Protein AF-A0A0F3N790-F1 (afdb_monomer_lite)

Structure (mmCIF, N/CA/C/O backbone):
data_AF-A0A0F3N790-F1
#
_entry.id   AF-A0A0F3N790-F1
#
loop_
_atom_site.group_PDB
_atom_site.id
_atom_site.type_symbol
_atom_site.label_atom_id
_atom_site.label_alt_id
_atom_site.label_comp_id
_atom_site.label_asym_id
_atom_site.label_entity_id
_atom_site.label_seq_id
_atom_site.pdbx_PDB_ins_code
_atom_site.Cartn_x
_atom_site.Cartn_y
_atom_site.Cartn_z
_atom_site.occupancy
_atom_site.B_iso_or_equiv
_atom_site.auth_seq_id
_atom_site.auth_comp_id
_atom_site.auth_asym_id
_atom_site.auth_atom_id
_atom_site.pdbx_PDB_model_num
ATOM 1 N N . MET A 1 1 ? -5.147 11.264 -16.509 1.00 46.94 1 MET A N 1
ATOM 2 C CA . MET A 1 1 ? -4.510 12.503 -16.015 1.00 46.94 1 MET A CA 1
ATOM 3 C C . MET A 1 1 ? -3.813 12.175 -14.694 1.00 46.94 1 MET A C 1
ATOM 5 O O . MET A 1 1 ? -4.462 12.124 -13.666 1.00 46.94 1 MET A O 1
ATOM 9 N N . MET A 1 2 ? -2.528 11.809 -14.754 1.00 49.22 2 MET A N 1
ATOM 10 C CA . MET A 1 2 ? -1.682 11.468 -13.588 1.00 49.22 2 MET A CA 1
ATOM 11 C C . MET A 1 2 ? -0.226 11.944 -13.797 1.00 49.22 2 MET A C 1
ATOM 13 O O . MET A 1 2 ? 0.682 11.533 -13.086 1.00 49.22 2 MET A O 1
ATOM 17 N N . GLN A 1 3 ? 0.014 12.791 -14.807 1.00 52.91 3 GLN A N 1
ATOM 18 C CA . GLN A 1 3 ? 1.363 13.177 -15.245 1.00 52.91 3 GLN A CA 1
ATOM 19 C C . GLN A 1 3 ? 1.985 14.309 -14.404 1.00 52.91 3 GLN A C 1
ATOM 21 O O . GLN A 1 3 ? 3.165 14.601 -14.577 1.00 52.91 3 GLN A O 1
ATOM 26 N N . HIS A 1 4 ? 1.227 14.926 -13.487 1.00 53.12 4 HIS A N 1
ATOM 27 C CA . HIS A 1 4 ? 1.646 16.132 -12.750 1.00 53.12 4 HIS A CA 1
ATOM 28 C C . HIS A 1 4 ? 1.433 16.058 -11.233 1.00 53.12 4 HIS A C 1
ATOM 30 O O . HIS A 1 4 ? 1.343 17.089 -10.578 1.00 53.12 4 HIS A O 1
ATOM 36 N N . ILE A 1 5 ? 1.336 14.860 -10.654 1.00 56.69 5 ILE A N 1
ATOM 37 C CA . ILE A 1 5 ? 1.371 14.744 -9.193 1.00 56.69 5 ILE A CA 1
ATOM 38 C C . ILE A 1 5 ? 2.841 14.882 -8.783 1.00 56.69 5 ILE A C 1
ATOM 40 O O . ILE A 1 5 ? 3.652 14.003 -9.091 1.00 56.69 5 ILE A O 1
ATOM 44 N N . HIS A 1 6 ? 3.206 15.999 -8.148 1.00 62.81 6 HIS A N 1
ATOM 45 C CA . HIS A 1 6 ? 4.556 16.176 -7.621 1.00 62.81 6 HIS A CA 1
ATOM 46 C C . HIS A 1 6 ? 4.800 15.143 -6.509 1.00 62.81 6 HIS A C 1
ATOM 48 O O . HIS A 1 6 ? 3.886 14.758 -5.791 1.00 62.81 6 HIS A O 1
ATOM 54 N N . MET A 1 7 ? 6.038 14.679 -6.319 1.00 59.72 7 MET A N 1
ATOM 55 C CA . MET A 1 7 ? 6.345 13.663 -5.293 1.00 59.72 7 MET A CA 1
ATOM 56 C C . MET A 1 7 ? 5.893 14.050 -3.872 1.00 59.72 7 MET A C 1
ATOM 58 O O . MET A 1 7 ? 5.563 13.170 -3.082 1.00 59.72 7 MET A O 1
ATOM 62 N N . GLN A 1 8 ? 5.865 15.347 -3.538 1.00 59.06 8 GLN A N 1
ATOM 63 C CA . GLN A 1 8 ? 5.324 15.843 -2.262 1.00 59.06 8 GLN A CA 1
ATOM 64 C C . GLN A 1 8 ? 3.808 15.639 -2.129 1.00 59.06 8 GLN A C 1
ATOM 66 O O . GLN A 1 8 ? 3.308 15.512 -1.013 1.00 59.06 8 GLN A O 1
ATOM 71 N N . ASP A 1 9 ? 3.090 15.559 -3.243 1.00 76.44 9 ASP A N 1
ATOM 72 C CA . ASP A 1 9 ? 1.656 15.300 -3.259 1.00 76.44 9 ASP A CA 1
ATOM 73 C C . ASP A 1 9 ? 1.351 13.814 -3.071 1.00 76.44 9 ASP A C 1
ATOM 75 O O . ASP A 1 9 ? 0.273 13.489 -2.595 1.00 76.44 9 ASP A O 1
ATOM 79 N N . MET A 1 10 ? 2.285 12.902 -3.377 1.00 85.81 10 MET A N 1
ATOM 80 C CA . MET A 1 10 ? 2.037 11.458 -3.252 1.00 85.81 10 MET A CA 1
ATOM 81 C C . MET A 1 10 ? 1.829 11.023 -1.803 1.00 85.81 10 MET A C 1
ATOM 83 O O . MET A 1 10 ? 0.881 10.301 -1.517 1.00 85.81 10 MET A O 1
ATOM 87 N N . ILE A 1 11 ? 2.672 11.481 -0.876 1.00 89.19 11 ILE A N 1
ATOM 88 C CA . ILE A 1 11 ? 2.527 11.135 0.548 1.00 89.19 11 ILE A CA 1
ATOM 89 C C . ILE A 1 11 ? 1.265 11.779 1.127 1.00 89.19 11 ILE A C 1
ATOM 91 O O . ILE A 1 11 ? 0.490 11.118 1.809 1.00 89.19 11 ILE A O 1
ATOM 95 N N . LYS A 1 12 ? 0.988 13.040 0.774 1.00 90.00 12 LYS A N 1
ATOM 96 C CA . LYS A 1 12 ? -0.269 13.705 1.149 1.00 90.00 12 LYS A CA 1
ATOM 97 C C . LYS A 1 12 ? -1.494 12.995 0.575 1.00 90.00 12 LYS A C 1
ATOM 99 O O . LYS A 1 12 ? -2.536 12.951 1.220 1.00 90.00 12 LYS A O 1
ATOM 104 N N . LEU A 1 13 ? -1.382 12.441 -0.630 1.00 90.12 13 LEU A N 1
ATOM 105 C CA . LEU A 1 13 ? -2.440 11.663 -1.260 1.00 90.12 13 LEU A CA 1
ATOM 106 C C . LEU A 1 13 ? -2.674 10.351 -0.512 1.00 90.12 13 LEU A C 1
ATOM 108 O O . LEU A 1 13 ? -3.830 9.998 -0.314 1.00 90.12 13 LEU A O 1
ATOM 112 N N . TRP A 1 14 ? -1.618 9.674 -0.051 1.00 92.19 14 TRP A N 1
ATOM 113 C CA . TRP A 1 14 ? -1.743 8.527 0.851 1.00 92.19 14 TRP A CA 1
ATOM 114 C 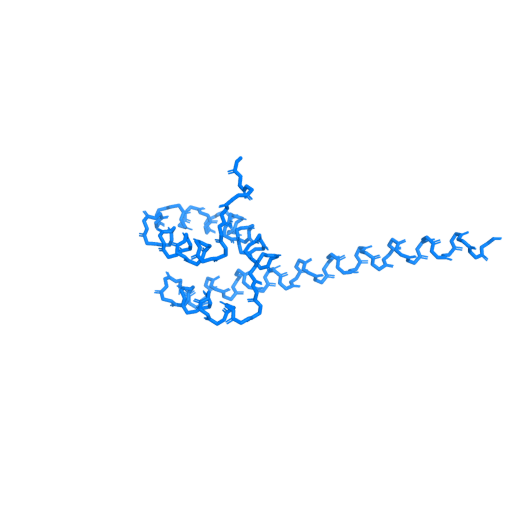C . TRP A 1 14 ? -2.446 8.900 2.148 1.00 92.19 14 TRP A C 1
ATOM 116 O O . TRP A 1 14 ? -3.442 8.272 2.487 1.00 92.19 14 TRP A O 1
ATOM 126 N N . GLU A 1 15 ? -1.988 9.953 2.820 1.00 91.88 15 GLU A N 1
ATOM 127 C CA . GLU A 1 15 ? -2.573 10.427 4.077 1.00 91.88 15 GLU A CA 1
ATOM 128 C C . GLU A 1 15 ? -4.072 10.718 3.920 1.00 91.88 15 GLU A C 1
ATOM 130 O O . GLU A 1 15 ? -4.914 10.220 4.671 1.00 91.88 15 GLU A O 1
ATOM 135 N N . LYS A 1 16 ? -4.427 11.465 2.868 1.00 91.94 16 LYS A N 1
ATOM 136 C CA . LYS A 1 16 ? -5.815 11.790 2.542 1.00 91.94 16 LYS A CA 1
ATOM 137 C C . LYS A 1 16 ? -6.622 10.543 2.190 1.00 91.94 16 LYS A C 1
ATOM 139 O O . LYS A 1 16 ? -7.742 10.385 2.669 1.00 91.94 16 LYS A O 1
ATOM 144 N N . PHE A 1 17 ? -6.062 9.652 1.373 1.00 91.38 17 PHE A N 1
ATOM 145 C CA . PHE A 1 17 ? -6.728 8.424 0.951 1.00 91.38 17 PHE A CA 1
ATOM 146 C C . PHE A 1 17 ? -7.054 7.528 2.149 1.00 91.38 17 PHE A C 1
ATOM 148 O O . PHE A 1 17 ? -8.197 7.106 2.319 1.00 91.38 17 PHE A O 1
ATOM 155 N N . LEU A 1 18 ? -6.065 7.294 3.012 1.00 92.12 18 LEU A N 1
ATOM 156 C CA . LEU A 1 18 ? -6.201 6.434 4.182 1.00 92.12 18 LEU A CA 1
ATOM 157 C C . LEU A 1 18 ? -7.156 7.020 5.233 1.00 92.12 18 LEU A C 1
ATOM 159 O O . LEU A 1 18 ? -7.898 6.283 5.887 1.00 92.12 18 LEU A O 1
ATOM 163 N N . THR A 1 19 ? -7.206 8.349 5.330 1.00 92.62 19 THR A N 1
ATOM 164 C CA . THR A 1 19 ? -8.093 9.057 6.257 1.00 92.62 19 THR A CA 1
ATOM 165 C C . THR A 1 19 ? -9.541 9.107 5.766 1.00 92.62 19 THR A C 1
ATOM 167 O O . THR A 1 19 ? -10.460 8.778 6.520 1.00 92.62 19 THR A O 1
ATOM 170 N N . GLU A 1 20 ? -9.766 9.524 4.518 1.00 92.94 20 GLU A N 1
ATOM 171 C CA . GLU A 1 20 ? -11.103 9.847 3.999 1.00 92.94 20 GLU A CA 1
ATOM 172 C C . GLU A 1 20 ? -11.824 8.627 3.401 1.00 92.94 20 GLU A C 1
ATOM 174 O O . GLU A 1 20 ? -13.053 8.551 3.432 1.00 92.94 20 GLU A O 1
ATOM 179 N N . PHE A 1 21 ? -11.087 7.629 2.901 1.00 90.69 21 PHE A N 1
ATOM 180 C CA . PHE A 1 21 ? -11.655 6.513 2.134 1.00 90.69 21 PHE A CA 1
ATOM 181 C C . PHE A 1 21 ? -11.619 5.178 2.888 1.00 90.69 21 PHE A C 1
ATOM 183 O O . PHE A 1 21 ? -11.497 4.115 2.283 1.00 90.69 21 PHE A O 1
ATOM 190 N N . LYS A 1 22 ? -11.803 5.198 4.215 1.00 87.81 22 LYS A N 1
ATOM 191 C CA . LYS A 1 22 ? -11.771 3.990 5.070 1.00 87.81 22 LYS A CA 1
ATOM 192 C C . LYS A 1 22 ? -12.680 2.854 4.585 1.00 87.81 22 LYS A C 1
ATOM 194 O O . LYS A 1 22 ? -12.295 1.691 4.627 1.00 87.81 22 LYS A O 1
ATOM 199 N N . HIS A 1 23 ? -13.866 3.186 4.077 1.00 88.88 23 HIS A N 1
ATOM 200 C CA . HIS A 1 23 ? -14.807 2.207 3.525 1.00 88.88 23 HIS A CA 1
ATOM 201 C C . HIS A 1 23 ? -14.265 1.503 2.268 1.00 88.88 23 HIS A C 1
ATOM 203 O O . HIS A 1 23 ? -14.476 0.305 2.092 1.00 88.88 23 HIS A O 1
ATOM 209 N N . ILE A 1 24 ? -13.514 2.220 1.427 1.00 88.94 24 ILE A N 1
ATOM 210 C CA . ILE A 1 24 ? -12.853 1.649 0.248 1.00 88.94 24 ILE A CA 1
ATOM 211 C C . ILE A 1 24 ? -11.726 0.707 0.667 1.00 88.94 24 ILE A C 1
ATOM 213 O O . ILE A 1 24 ? -11.552 -0.331 0.043 1.00 88.94 24 ILE A O 1
ATOM 217 N N . ILE A 1 25 ? -10.996 1.021 1.741 1.00 89.19 25 ILE A N 1
ATOM 218 C CA . ILE A 1 25 ? -9.913 0.167 2.257 1.00 89.19 25 ILE A CA 1
AT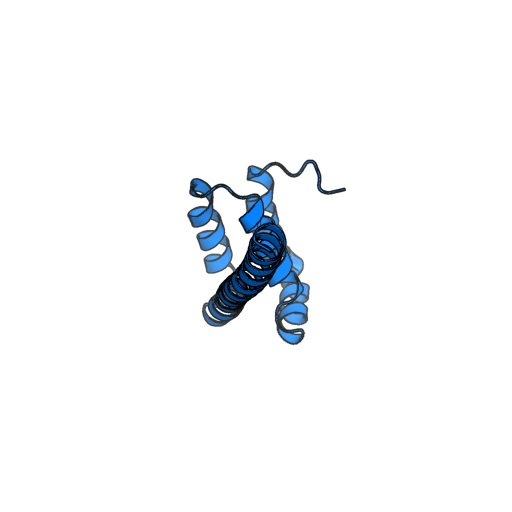OM 219 C C . ILE A 1 25 ? -10.465 -1.171 2.753 1.00 89.19 25 ILE A C 1
ATOM 221 O O . ILE A 1 25 ? -9.883 -2.217 2.473 1.00 89.19 25 ILE A O 1
ATOM 225 N N . ILE A 1 26 ? -11.605 -1.153 3.450 1.00 90.62 26 ILE A N 1
ATOM 226 C CA . ILE A 1 26 ? -12.286 -2.376 3.902 1.00 90.62 26 ILE A CA 1
ATOM 227 C C . ILE A 1 26 ? -12.698 -3.227 2.696 1.00 90.62 26 ILE A C 1
ATOM 229 O O . ILE A 1 26 ? -12.405 -4.420 2.654 1.00 90.62 26 ILE A O 1
ATOM 233 N N . LEU A 1 27 ? -13.311 -2.607 1.685 1.00 92.88 27 LEU A N 1
ATOM 234 C CA . LEU A 1 27 ? -13.712 -3.308 0.467 1.00 92.88 27 LEU A CA 1
ATOM 235 C C . LEU A 1 27 ? -12.505 -3.857 -0.305 1.00 92.88 27 LEU A C 1
ATOM 237 O O . LEU A 1 27 ? -12.536 -4.985 -0.789 1.00 92.88 27 LEU A O 1
ATOM 241 N N . ASP A 1 28 ? -11.419 -3.092 -0.408 1.00 90.75 28 ASP A N 1
ATOM 242 C CA . ASP A 1 28 ? -10.199 -3.550 -1.069 1.00 90.75 28 ASP A CA 1
ATOM 243 C C . ASP A 1 28 ? -9.567 -4.725 -0.314 1.00 90.75 28 ASP A C 1
ATOM 245 O O . ASP A 1 28 ? -9.142 -5.697 -0.933 1.00 90.75 28 ASP A O 1
ATOM 249 N N . LYS A 1 29 ? -9.589 -4.706 1.024 1.00 89.69 29 LYS A N 1
ATOM 250 C CA . LYS A 1 29 ? -9.155 -5.829 1.865 1.00 89.69 29 LYS A CA 1
ATOM 251 C C . LYS A 1 29 ? -9.931 -7.112 1.564 1.00 89.69 29 LYS A C 1
ATOM 253 O O . LYS A 1 29 ? -9.306 -8.155 1.380 1.00 89.69 29 LYS A O 1
ATOM 258 N N . GLU A 1 30 ? -11.255 -7.047 1.428 1.00 90.81 30 GLU A N 1
ATOM 259 C CA . GLU A 1 30 ? -12.078 -8.201 1.018 1.00 90.81 30 GLU A CA 1
ATOM 260 C C . GLU A 1 30 ? -11.715 -8.725 -0.380 1.00 90.81 30 GLU A C 1
ATOM 262 O O . GLU A 1 30 ? -11.890 -9.907 -0.678 1.00 90.81 30 GLU A O 1
ATOM 267 N N . LYS A 1 31 ? -11.178 -7.858 -1.243 1.00 88.56 31 LYS A N 1
ATOM 268 C CA . LYS A 1 31 ? -10.673 -8.207 -2.578 1.00 88.56 31 LYS A CA 1
ATOM 269 C C . LYS A 1 31 ? -9.189 -8.575 -2.591 1.00 88.56 31 LYS A C 1
ATOM 271 O O . LYS A 1 31 ? -8.638 -8.814 -3.662 1.00 88.56 31 LYS A O 1
ATOM 276 N N . GLY A 1 32 ? -8.541 -8.662 -1.430 1.00 87.12 32 GLY A N 1
ATOM 277 C CA . GLY A 1 32 ? -7.126 -9.002 -1.324 1.00 87.12 32 GLY A CA 1
ATOM 278 C C . GLY A 1 32 ? -6.187 -7.836 -1.636 1.00 87.12 32 GLY A C 1
ATOM 279 O O . GLY A 1 32 ? -5.105 -8.060 -2.166 1.00 87.12 32 GLY A O 1
ATOM 280 N N . TYR A 1 33 ? -6.566 -6.607 -1.291 1.00 89.38 33 TYR A N 1
ATOM 281 C CA . TYR A 1 33 ? -5.753 -5.386 -1.379 1.00 89.38 33 TYR A CA 1
ATOM 282 C C . TYR A 1 33 ? -5.265 -5.038 -2.795 1.00 89.38 33 TYR A C 1
ATOM 284 O O . TYR A 1 33 ? -4.140 -4.566 -2.972 1.00 89.38 33 TYR A O 1
ATOM 292 N N . ILE A 1 34 ? -6.061 -5.317 -3.828 1.00 86.94 34 ILE A N 1
ATOM 293 C CA . ILE A 1 34 ? -5.666 -5.110 -5.230 1.00 86.94 34 ILE A CA 1
ATOM 294 C C . ILE A 1 34 ? -5.318 -3.637 -5.483 1.00 86.94 34 ILE A C 1
ATOM 296 O O . ILE A 1 34 ? -4.295 -3.339 -6.113 1.00 86.94 34 ILE A O 1
ATOM 300 N N . TYR A 1 35 ? -6.133 -2.713 -4.974 1.00 87.56 35 TYR A N 1
ATOM 301 C CA . TYR A 1 35 ? -5.954 -1.285 -5.209 1.00 87.56 35 TYR A CA 1
ATOM 302 C C . TYR A 1 35 ? -4.826 -0.703 -4.359 1.00 87.56 35 TYR A C 1
ATOM 304 O O . TYR A 1 35 ? -3.961 -0.024 -4.913 1.00 87.56 35 TYR A O 1
ATOM 312 N N . LEU A 1 36 ? -4.759 -1.016 -3.059 1.00 89.75 36 LEU A N 1
ATOM 313 C CA . LEU A 1 36 ? -3.663 -0.574 -2.192 1.00 89.75 36 LEU A CA 1
ATOM 314 C C . LEU A 1 36 ? -2.307 -1.081 -2.692 1.00 89.75 36 LEU A C 1
ATOM 316 O O . LEU A 1 36 ? -1.352 -0.309 -2.738 1.00 89.75 36 LEU A O 1
ATOM 320 N N . ARG A 1 37 ? -2.212 -2.345 -3.131 1.00 87.94 37 ARG A N 1
ATOM 321 C CA . ARG A 1 37 ? -0.972 -2.888 -3.714 1.00 87.94 37 ARG A CA 1
ATOM 322 C C . ARG A 1 37 ? -0.581 -2.149 -4.988 1.00 87.94 37 ARG A C 1
ATOM 324 O O . ARG A 1 37 ? 0.584 -1.796 -5.152 1.00 87.94 37 ARG A O 1
ATOM 331 N N . SER A 1 38 ? -1.543 -1.892 -5.873 1.00 86.00 38 SER A N 1
ATOM 332 C CA . SER A 1 38 ? -1.295 -1.172 -7.128 1.00 86.00 38 SER A CA 1
ATOM 333 C C . SER A 1 38 ? -0.852 0.267 -6.876 1.00 86.00 38 SER A C 1
ATOM 335 O O . SER A 1 38 ? 0.087 0.749 -7.510 1.00 86.00 38 SER A O 1
ATOM 337 N N . PHE A 1 39 ? -1.489 0.942 -5.918 1.00 88.81 39 PHE A N 1
ATOM 338 C CA . PHE A 1 39 ? -1.144 2.308 -5.552 1.00 88.81 39 PHE A CA 1
ATOM 339 C C . PHE A 1 39 ? 0.230 2.378 -4.876 1.00 88.81 39 PHE A C 1
ATOM 341 O O . PHE A 1 39 ? 1.009 3.288 -5.164 1.00 88.81 39 PHE A O 1
ATOM 348 N N . LEU A 1 40 ? 0.579 1.387 -4.048 1.00 88.19 40 LEU A N 1
ATOM 349 C CA . LEU A 1 40 ? 1.887 1.315 -3.397 1.00 88.19 40 LEU A CA 1
ATOM 350 C C . LEU A 1 40 ? 2.994 1.007 -4.397 1.00 88.19 40 LEU A C 1
ATOM 352 O O . LEU A 1 40 ? 4.015 1.683 -4.381 1.00 88.19 40 LEU A O 1
ATOM 356 N N . TRP A 1 41 ? 2.764 0.083 -5.331 1.00 84.88 41 TRP A N 1
ATOM 357 C CA . TRP A 1 41 ? 3.691 -0.162 -6.433 1.00 84.88 41 TRP A CA 1
ATOM 358 C C . TRP A 1 41 ? 3.920 1.100 -7.271 1.00 84.88 41 TRP A C 1
ATOM 360 O O . TRP A 1 41 ? 5.060 1.476 -7.534 1.00 84.88 41 TRP A O 1
ATOM 370 N N . TYR A 1 42 ? 2.849 1.803 -7.648 1.00 85.00 42 TYR A N 1
ATOM 371 C CA . TYR A 1 42 ? 2.974 3.058 -8.387 1.00 85.00 42 TYR A CA 1
ATOM 372 C C . TYR A 1 42 ? 3.772 4.104 -7.598 1.00 85.00 42 TYR A C 1
ATOM 374 O O . TYR A 1 42 ? 4.679 4.733 -8.144 1.00 85.00 42 TYR A O 1
ATOM 382 N N . THR A 1 43 ? 3.480 4.244 -6.305 1.00 86.94 43 THR A N 1
ATOM 383 C CA . THR A 1 43 ? 4.184 5.173 -5.416 1.00 86.94 43 THR A CA 1
ATOM 384 C C . THR A 1 43 ? 5.665 4.825 -5.323 1.00 86.94 43 THR A C 1
ATOM 386 O O . THR A 1 43 ? 6.495 5.703 -5.522 1.00 86.94 43 THR A O 1
ATOM 389 N N . ASP A 1 44 ? 6.008 3.554 -5.126 1.00 81.94 44 ASP A N 1
ATOM 390 C CA . ASP A 1 44 ? 7.389 3.076 -5.021 1.00 81.94 44 ASP A CA 1
ATOM 391 C C . ASP A 1 44 ? 8.212 3.369 -6.290 1.00 81.94 44 ASP A C 1
ATOM 393 O O . ASP A 1 44 ? 9.359 3.798 -6.205 1.00 81.94 44 ASP A O 1
ATOM 397 N N . THR A 1 45 ? 7.605 3.264 -7.481 1.00 81.12 45 THR A N 1
ATOM 398 C CA . THR A 1 45 ? 8.288 3.615 -8.747 1.00 81.12 45 THR A CA 1
ATOM 399 C C . THR A 1 45 ? 8.555 5.114 -8.927 1.00 81.12 45 THR A C 1
ATOM 401 O O . THR A 1 45 ? 9.329 5.501 -9.806 1.00 81.12 45 THR A O 1
ATOM 404 N N . LYS A 1 46 ? 7.892 5.973 -8.147 1.00 82.69 46 LYS A N 1
ATOM 405 C CA . LYS A 1 46 ? 7.952 7.438 -8.275 1.00 82.69 46 LYS A CA 1
ATOM 406 C C . LYS A 1 46 ? 8.597 8.118 -7.073 1.00 82.69 46 LYS A C 1
ATOM 408 O O . LYS A 1 46 ? 9.091 9.235 -7.209 1.00 82.69 46 LYS A O 1
ATOM 413 N N . LEU A 1 47 ? 8.570 7.482 -5.909 1.00 83.94 47 LEU A N 1
ATOM 414 C CA . LEU A 1 47 ? 9.053 8.039 -4.660 1.00 83.94 47 LEU A CA 1
ATOM 415 C C . LEU A 1 47 ? 10.565 7.841 -4.541 1.00 83.94 47 LEU A C 1
ATOM 417 O O . LEU A 1 47 ? 11.110 6.764 -4.769 1.00 83.94 47 LEU A O 1
ATOM 421 N N . SER A 1 48 ? 11.269 8.898 -4.153 1.00 82.00 48 SER A N 1
ATOM 422 C CA . SER A 1 48 ? 12.695 8.822 -3.860 1.00 82.00 48 SER A CA 1
ATOM 423 C C . SER A 1 48 ? 12.955 7.997 -2.602 1.00 82.00 48 SER A C 1
ATOM 425 O O . SER A 1 48 ? 12.188 8.035 -1.641 1.00 82.00 48 SER A O 1
ATOM 427 N N . LYS A 1 49 ? 14.123 7.344 -2.543 1.00 80.44 49 LYS A N 1
ATOM 428 C CA . LYS A 1 49 ? 14.551 6.568 -1.366 1.00 80.44 49 LYS A CA 1
ATOM 429 C C . LYS A 1 49 ? 14.502 7.363 -0.055 1.00 80.44 49 LYS A C 1
ATOM 431 O O . LYS A 1 49 ? 14.163 6.801 0.976 1.00 80.44 49 LYS A O 1
ATOM 436 N N . HIS A 1 50 ? 14.797 8.665 -0.090 1.00 82.81 50 HIS A N 1
ATOM 437 C CA . HIS A 1 50 ? 14.785 9.519 1.104 1.00 82.81 50 HIS A CA 1
ATOM 438 C C . HIS A 1 50 ? 13.377 9.809 1.648 1.00 82.81 50 HIS A C 1
ATOM 440 O O . HIS A 1 50 ? 13.256 10.193 2.804 1.00 82.81 50 HIS A O 1
ATOM 446 N N . LYS A 1 51 ? 12.323 9.627 0.841 1.00 84.25 51 LYS A N 1
ATOM 447 C CA . LYS A 1 51 ? 10.924 9.797 1.262 1.00 84.25 51 LYS A CA 1
ATOM 448 C C . LYS A 1 51 ? 10.229 8.487 1.638 1.00 84.25 51 LYS A C 1
ATOM 450 O O . LYS A 1 51 ? 9.107 8.516 2.125 1.00 84.25 51 LYS A O 1
ATOM 455 N N . GLN A 1 52 ? 10.889 7.347 1.448 1.00 83.38 52 GLN A N 1
ATOM 456 C CA . GLN A 1 52 ? 10.351 6.042 1.839 1.00 83.38 52 GLN A CA 1
ATOM 457 C C . GLN A 1 52 ? 10.022 5.949 3.343 1.00 83.38 52 GLN A C 1
ATOM 459 O O . GLN A 1 52 ? 8.950 5.438 3.657 1.00 83.38 52 GLN A O 1
ATOM 464 N N . PRO A 1 53 ? 10.843 6.481 4.278 1.00 87.94 53 PRO A N 1
ATOM 465 C CA . PRO A 1 53 ? 10.488 6.465 5.700 1.00 87.94 53 PRO A CA 1
ATOM 466 C C . PRO A 1 53 ? 9.185 7.215 6.005 1.00 87.94 53 PRO A C 1
ATOM 468 O O . PRO A 1 53 ? 8.365 6.727 6.771 1.00 87.94 53 PRO A O 1
ATOM 471 N N . GLU A 1 54 ? 8.970 8.356 5.347 1.00 90.31 54 GLU A N 1
ATOM 472 C CA . GLU A 1 54 ? 7.773 9.194 5.508 1.00 90.31 54 GLU A CA 1
ATOM 473 C C . GLU A 1 54 ? 6.511 8.461 5.008 1.00 90.31 54 GLU A C 1
ATOM 475 O O . GLU A 1 54 ? 5.457 8.525 5.632 1.00 90.31 54 GLU A O 1
ATOM 480 N N . LEU A 1 55 ? 6.618 7.686 3.922 1.00 89.25 55 LEU A N 1
ATOM 481 C CA . LEU A 1 55 ? 5.520 6.827 3.466 1.00 89.25 55 LEU A CA 1
ATOM 482 C C . LEU A 1 55 ? 5.225 5.690 4.457 1.00 89.25 55 LEU A C 1
ATOM 484 O O . LEU A 1 55 ? 4.060 5.374 4.694 1.00 89.25 55 LEU A O 1
ATOM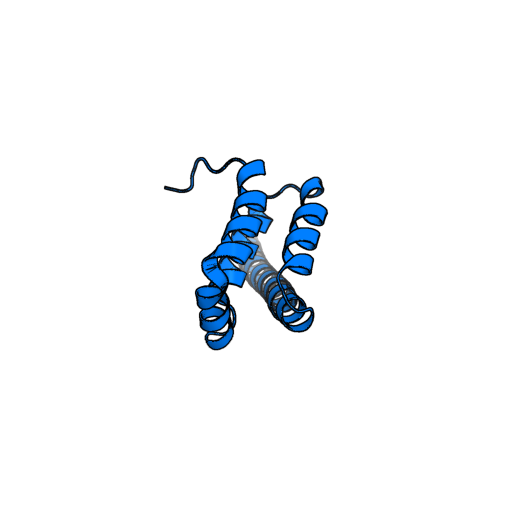 488 N N . VAL A 1 56 ? 6.260 5.064 5.025 1.00 88.44 56 VAL A N 1
ATOM 489 C CA . VAL A 1 56 ? 6.088 3.987 6.014 1.00 88.44 56 VAL A CA 1
ATOM 490 C C . VAL A 1 56 ? 5.377 4.506 7.262 1.00 88.44 56 VAL A C 1
ATOM 492 O O . VAL A 1 56 ? 4.462 3.842 7.735 1.00 88.44 56 VAL A O 1
ATOM 495 N N . GLU A 1 57 ? 5.726 5.700 7.738 1.00 90.88 57 GLU A N 1
ATOM 496 C CA . GLU A 1 57 ? 5.074 6.341 8.886 1.00 90.88 57 GLU A CA 1
ATOM 497 C C . GLU A 1 57 ? 3.575 6.586 8.644 1.00 90.88 57 GLU A C 1
ATOM 499 O O . GLU A 1 57 ? 2.743 6.277 9.500 1.00 90.88 57 GLU A O 1
ATOM 504 N N . VAL A 1 58 ? 3.209 7.058 7.447 1.00 91.56 58 VAL A N 1
ATOM 505 C CA . VAL A 1 58 ? 1.802 7.214 7.042 1.00 91.56 58 VAL A CA 1
ATOM 506 C C . VAL A 1 58 ? 1.081 5.863 7.046 1.00 91.56 58 VAL A C 1
ATOM 508 O O . VAL A 1 58 ? -0.003 5.730 7.612 1.00 91.56 58 VAL A O 1
ATOM 511 N N . LEU A 1 59 ? 1.682 4.824 6.464 1.00 90.88 59 LEU A N 1
ATOM 512 C CA . LEU A 1 59 ? 1.077 3.490 6.458 1.00 90.88 59 LEU A CA 1
ATOM 513 C C . LEU A 1 59 ? 0.925 2.923 7.878 1.00 90.88 59 LEU A C 1
ATOM 515 O O . LEU A 1 59 ? -0.120 2.352 8.178 1.00 90.88 59 LEU A O 1
ATOM 519 N N . ASP A 1 60 ? 1.917 3.112 8.749 1.00 89.75 60 ASP A N 1
ATOM 520 C CA . ASP A 1 60 ? 1.894 2.658 10.147 1.00 89.75 60 ASP A CA 1
ATOM 521 C C . ASP A 1 60 ? 0.845 3.388 10.991 1.00 89.75 60 ASP A C 1
ATOM 523 O O . ASP A 1 60 ? 0.267 2.806 11.907 1.00 89.75 60 ASP A O 1
ATOM 527 N N . THR A 1 61 ? 0.564 4.647 10.663 1.00 92.31 61 THR A N 1
ATOM 528 C CA . THR A 1 61 ? -0.446 5.448 11.364 1.00 92.31 61 THR A CA 1
ATOM 529 C C . THR A 1 61 ? -1.866 4.972 11.059 1.0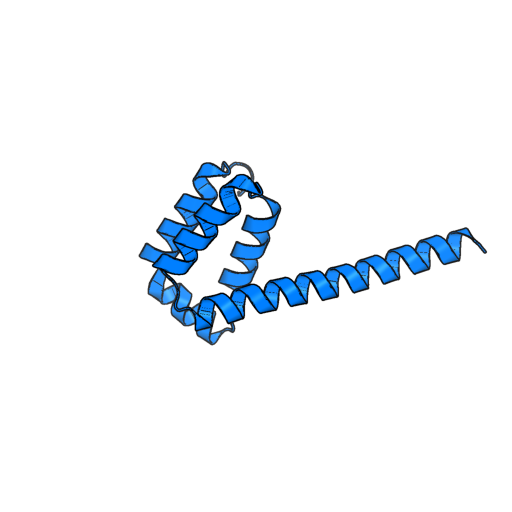0 92.31 61 THR A C 1
ATOM 531 O O . THR A 1 61 ? -2.741 5.019 11.926 1.00 92.31 61 THR A O 1
ATOM 534 N N . HIS A 1 62 ? -2.111 4.510 9.831 1.00 89.69 62 HIS A N 1
ATOM 535 C CA . HIS A 1 62 ? -3.471 4.264 9.342 1.00 89.69 62 HIS A CA 1
ATOM 536 C C . HIS A 1 62 ? -3.827 2.792 9.123 1.00 89.69 62 HIS A C 1
ATOM 538 O O . HIS A 1 62 ? -5.015 2.462 9.080 1.00 89.69 62 HIS A O 1
ATOM 544 N N . LEU A 1 63 ? -2.846 1.900 8.968 1.00 89.12 63 LEU A N 1
ATOM 545 C CA . LEU A 1 63 ? -3.071 0.474 8.722 1.00 89.12 63 LEU A CA 1
ATOM 546 C C . LEU A 1 63 ? -2.684 -0.374 9.932 1.00 89.12 63 LEU A C 1
ATOM 548 O O . LEU A 1 63 ? -1.732 -0.090 10.652 1.00 89.12 63 LEU A O 1
ATOM 552 N N . LEU A 1 64 ? -3.396 -1.487 10.121 1.00 89.62 64 LEU A N 1
ATOM 553 C CA . LEU A 1 64 ? -2.991 -2.486 11.104 1.00 89.62 64 LEU A CA 1
ATOM 554 C C . LEU A 1 64 ? -1.702 -3.189 10.644 1.00 89.62 64 LEU A C 1
ATOM 556 O O . LEU A 1 64 ? -1.546 -3.439 9.443 1.00 89.62 64 LEU A O 1
ATOM 560 N N . PRO A 1 65 ? -0.831 -3.627 11.573 1.00 87.12 65 PRO A N 1
ATOM 561 C CA . PRO A 1 65 ? 0.424 -4.303 11.229 1.00 87.12 65 PRO A CA 1
ATOM 562 C C . PRO A 1 65 ? 0.243 -5.487 10.266 1.00 87.12 65 PRO A C 1
ATOM 564 O O . PRO A 1 65 ? 0.955 -5.607 9.274 1.00 87.12 65 PRO A O 1
ATOM 567 N N . GLN A 1 66 ? -0.787 -6.307 10.492 1.00 86.38 66 GLN A N 1
ATOM 568 C CA . GLN A 1 66 ? -1.119 -7.460 9.644 1.00 86.38 66 GLN A CA 1
ATOM 569 C C . GLN A 1 66 ? -1.482 -7.082 8.195 1.00 86.38 66 GLN A C 1
ATOM 571 O O . GLN A 1 66 ? -1.184 -7.824 7.255 1.00 86.38 66 GLN A O 1
ATOM 576 N N . ASP A 1 67 ? -2.133 -5.930 8.007 1.00 86.44 67 ASP A N 1
ATOM 577 C CA . ASP A 1 67 ? -2.542 -5.446 6.690 1.00 86.44 67 ASP A CA 1
ATOM 578 C C . ASP A 1 67 ? -1.309 -4.931 5.942 1.00 86.44 67 ASP A C 1
ATOM 580 O O . ASP A 1 67 ? -1.099 -5.274 4.776 1.00 86.44 67 ASP A O 1
ATOM 584 N N . LYS A 1 68 ? -0.434 -4.204 6.649 1.00 83.62 68 LYS A N 1
ATOM 585 C CA . LYS A 1 68 ? 0.854 -3.742 6.128 1.00 83.62 68 LYS A CA 1
ATOM 586 C C . LYS A 1 68 ? 1.727 -4.903 5.660 1.00 83.62 68 LYS A C 1
ATOM 588 O O . LYS A 1 68 ? 2.169 -4.900 4.512 1.00 83.62 68 LYS A O 1
ATOM 593 N N . ASP A 1 69 ? 1.927 -5.910 6.507 1.00 84.06 69 ASP A N 1
ATOM 594 C CA . ASP A 1 69 ? 2.762 -7.072 6.186 1.00 84.06 69 ASP A CA 1
ATOM 595 C C . ASP A 1 69 ? 2.239 -7.816 4.954 1.00 84.06 69 ASP A C 1
ATOM 597 O O . ASP A 1 69 ? 3.008 -8.196 4.069 1.00 84.06 69 ASP A O 1
ATOM 601 N N . THR A 1 70 ? 0.917 -7.965 4.849 1.00 84.44 70 THR A N 1
ATOM 602 C CA . THR A 1 70 ? 0.271 -8.610 3.700 1.00 84.44 70 THR A CA 1
ATOM 603 C C . THR A 1 70 ? 0.506 -7.831 2.404 1.00 84.44 70 THR A C 1
ATOM 605 O O . THR A 1 70 ? 0.831 -8.417 1.364 1.00 84.44 70 THR A O 1
ATOM 608 N N . ILE A 1 71 ? 0.356 -6.506 2.449 1.00 83.75 71 ILE A N 1
ATOM 609 C CA . ILE A 1 71 ? 0.555 -5.630 1.292 1.00 83.75 71 ILE A CA 1
ATOM 610 C C . ILE A 1 71 ? 2.037 -5.618 0.880 1.00 83.75 71 ILE A C 1
ATOM 612 O O . ILE A 1 71 ? 2.345 -5.840 -0.292 1.00 83.75 71 ILE A O 1
ATOM 616 N N . MET A 1 72 ? 2.958 -5.434 1.832 1.00 78.50 72 MET A N 1
ATOM 617 C CA . MET A 1 72 ? 4.402 -5.362 1.576 1.00 78.50 72 MET A CA 1
ATOM 618 C C . MET A 1 72 ? 4.980 -6.689 1.070 1.00 78.50 72 MET A C 1
ATOM 620 O O . MET A 1 72 ? 5.719 -6.701 0.083 1.00 78.50 72 MET A O 1
ATOM 624 N N . LYS A 1 73 ? 4.612 -7.822 1.686 1.00 78.50 73 LYS A N 1
ATOM 625 C CA . LYS A 1 73 ? 5.074 -9.156 1.268 1.00 78.50 73 LYS A CA 1
ATOM 626 C C . LYS A 1 73 ? 4.682 -9.462 -0.175 1.00 78.50 73 LYS A C 1
ATOM 628 O O . LYS A 1 73 ? 5.512 -9.923 -0.953 1.00 78.50 73 LYS A O 1
ATOM 633 N N . THR A 1 74 ? 3.452 -9.121 -0.559 1.00 67.94 74 THR A N 1
ATOM 634 C CA . THR A 1 74 ? 2.974 -9.354 -1.928 1.00 67.94 74 THR A CA 1
ATOM 635 C C . THR A 1 74 ? 3.746 -8.529 -2.960 1.00 67.94 74 THR A C 1
ATOM 637 O O . THR A 1 74 ? 4.008 -9.002 -4.066 1.00 67.94 74 THR A O 1
ATOM 640 N N . ILE A 1 75 ? 4.140 -7.299 -2.623 1.00 67.19 75 ILE A N 1
ATOM 641 C CA . ILE A 1 75 ? 4.957 -6.468 -3.517 1.00 67.19 75 ILE A CA 1
ATOM 642 C C . ILE A 1 75 ? 6.356 -7.063 -3.676 1.00 67.19 75 ILE A C 1
ATOM 644 O O . ILE A 1 75 ? 6.849 -7.155 -4.800 1.00 67.19 75 ILE A O 1
ATOM 648 N N . ALA A 1 76 ? 6.971 -7.531 -2.587 1.00 70.81 76 ALA A N 1
ATOM 649 C CA . ALA A 1 76 ? 8.254 -8.230 -2.650 1.00 70.81 76 ALA A CA 1
ATOM 650 C C . ALA A 1 76 ? 8.176 -9.497 -3.525 1.00 70.81 76 ALA A C 1
ATOM 652 O O . ALA A 1 76 ? 9.064 -9.739 -4.345 1.00 70.81 76 ALA A O 1
ATOM 653 N N . ASP A 1 77 ? 7.091 -10.265 -3.409 1.00 72.81 77 ASP A N 1
ATOM 654 C CA . ASP A 1 77 ? 6.833 -11.429 -4.262 1.00 72.81 77 ASP A CA 1
ATOM 655 C C . ASP A 1 77 ? 6.631 -11.017 -5.735 1.00 72.81 77 ASP A C 1
ATOM 657 O O . ASP A 1 77 ? 7.237 -11.603 -6.631 1.00 72.81 77 ASP A O 1
ATOM 661 N N . THR A 1 78 ? 5.900 -9.928 -5.993 1.00 66.69 78 THR A N 1
ATOM 662 C CA . THR A 1 78 ? 5.706 -9.368 -7.345 1.00 66.69 78 THR A CA 1
ATOM 663 C C . THR A 1 78 ? 7.030 -8.936 -7.984 1.00 66.69 78 THR A C 1
ATOM 665 O O . THR A 1 78 ? 7.254 -9.178 -9.171 1.00 66.69 78 THR A O 1
ATOM 668 N N . TYR A 1 79 ? 7.933 -8.308 -7.223 1.00 66.50 79 TYR A N 1
ATOM 669 C CA . TYR A 1 79 ? 9.273 -7.957 -7.704 1.00 66.50 79 TYR A CA 1
ATOM 670 C C . TYR A 1 79 ? 10.126 -9.195 -7.990 1.00 66.50 79 TYR A C 1
ATOM 672 O O . TYR A 1 79 ? 10.831 -9.224 -9.000 1.00 66.50 79 TYR A O 1
ATOM 680 N N . ARG A 1 80 ? 10.035 -10.233 -7.148 1.00 68.88 80 ARG A N 1
ATOM 681 C CA . ARG A 1 80 ? 10.719 -11.514 -7.379 1.00 68.88 80 ARG A CA 1
ATOM 682 C C . ARG A 1 80 ? 10.261 -12.153 -8.689 1.00 68.88 80 ARG A C 1
ATOM 684 O O . ARG A 1 80 ? 11.099 -12.615 -9.462 1.00 68.88 80 ARG A O 1
ATOM 691 N N . ASP A 1 81 ? 8.962 -12.152 -8.958 1.00 71.00 81 ASP A N 1
ATOM 692 C CA . ASP A 1 81 ? 8.410 -12.748 -10.174 1.00 71.00 81 ASP A CA 1
ATOM 693 C C . ASP A 1 81 ? 8.724 -11.916 -11.421 1.00 71.00 81 ASP A C 1
ATOM 695 O O . ASP A 1 81 ? 9.162 -12.475 -12.427 1.00 71.00 81 ASP A O 1
ATOM 699 N N . LYS A 1 82 ? 8.628 -10.580 -11.348 1.00 68.44 82 LYS A N 1
ATOM 700 C CA . LYS A 1 82 ? 9.087 -9.694 -12.434 1.00 68.44 82 LYS A CA 1
ATOM 701 C C . LYS A 1 82 ? 10.571 -9.895 -12.749 1.00 68.44 82 LYS A C 1
ATOM 703 O O . LYS A 1 82 ? 10.929 -9.982 -13.920 1.00 68.44 82 LYS A O 1
ATOM 708 N N . GLY A 1 83 ? 11.418 -10.021 -11.725 1.00 70.38 83 GLY A N 1
ATOM 709 C CA . GLY A 1 83 ? 12.847 -10.29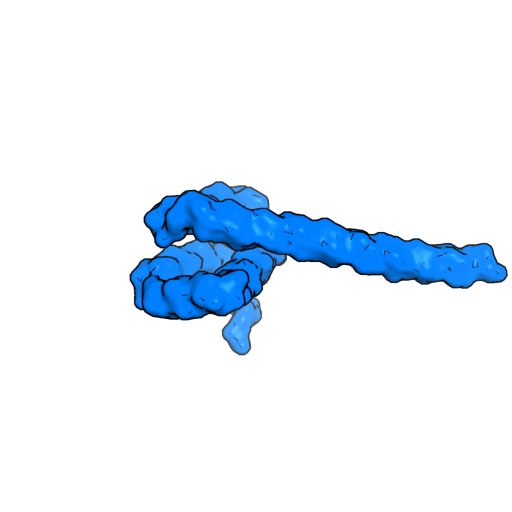1 -11.894 1.00 70.38 83 GLY A CA 1
ATOM 710 C C . GLY A 1 83 ? 13.122 -11.630 -12.585 1.00 70.38 83 GLY A C 1
ATOM 711 O O . GLY A 1 83 ? 13.979 -11.702 -13.462 1.00 70.38 83 GLY A O 1
ATOM 712 N N . LYS A 1 84 ? 12.355 -12.681 -12.261 1.00 74.00 84 LYS A N 1
ATOM 713 C CA . LYS A 1 84 ? 12.444 -13.973 -12.962 1.00 74.00 84 LYS A CA 1
ATOM 714 C C . LYS A 1 84 ? 12.058 -13.855 -14.434 1.00 74.00 84 LYS A C 1
ATOM 716 O O . LYS A 1 84 ? 12.779 -14.371 -15.280 1.00 74.00 84 LYS A O 1
ATOM 721 N N . VAL A 1 85 ? 10.944 -13.187 -14.739 1.00 77.00 85 VAL A N 1
ATOM 722 C CA . VAL A 1 85 ? 10.474 -13.007 -16.124 1.00 77.00 85 VAL A CA 1
ATOM 723 C C . VAL A 1 85 ? 11.507 -12.241 -16.950 1.00 77.00 85 VAL A C 1
ATOM 725 O O . VAL A 1 85 ? 11.918 -12.731 -17.998 1.00 77.00 85 VAL A O 1
ATOM 728 N N . GLN A 1 86 ? 12.005 -11.110 -16.440 1.00 74.56 86 GLN A N 1
ATOM 729 C CA . GLN A 1 86 ? 13.057 -10.338 -17.111 1.00 74.56 86 GLN A CA 1
ATOM 730 C C . GLN A 1 86 ? 14.335 -11.160 -17.316 1.00 74.56 86 GLN A C 1
ATOM 732 O O . GLN A 1 86 ? 14.926 -11.115 -18.391 1.00 74.56 86 GLN A O 1
ATOM 737 N N . GLY A 1 87 ? 14.746 -11.952 -16.321 1.00 73.12 87 GLY A N 1
ATOM 738 C CA . GLY A 1 87 ? 15.907 -12.835 -16.450 1.00 73.12 87 GLY A CA 1
ATOM 739 C C . GLY A 1 87 ? 15.745 -13.891 -17.549 1.00 73.12 87 GLY A C 1
ATOM 740 O O . GLY A 1 87 ? 16.692 -14.160 -18.284 1.00 73.12 87 GLY A O 1
ATOM 741 N N . ILE A 1 88 ? 14.544 -14.460 -17.703 1.00 83.75 88 ILE A N 1
ATOM 742 C CA . ILE A 1 88 ? 14.239 -15.423 -18.774 1.00 83.75 88 ILE A CA 1
ATOM 743 C C . ILE A 1 88 ? 14.293 -14.748 -20.150 1.00 83.75 88 ILE A C 1
ATOM 745 O O . ILE A 1 88 ? 14.852 -15.321 -21.082 1.00 83.75 88 ILE A O 1
ATOM 749 N N . GLU A 1 89 ? 13.722 -13.550 -20.290 1.00 84.69 89 GLU A N 1
ATOM 750 C CA . GLU A 1 89 ? 13.726 -12.802 -21.555 1.00 84.69 89 GLU A CA 1
ATOM 751 C C . GLU A 1 89 ? 15.144 -12.420 -21.991 1.00 84.69 89 GLU A C 1
ATOM 753 O O . GLU A 1 89 ? 15.519 -12.687 -23.133 1.00 84.69 89 GLU A O 1
ATOM 758 N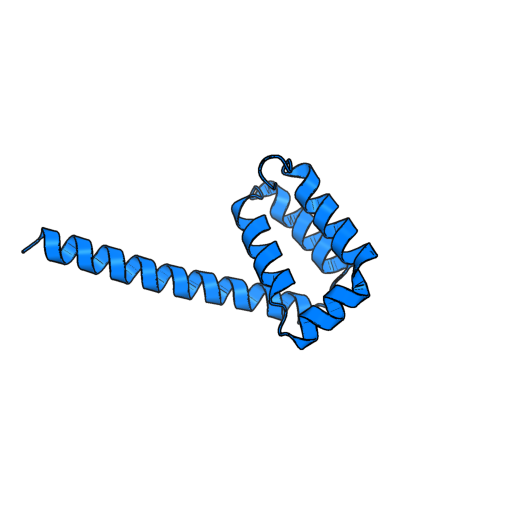 N . ILE A 1 90 ? 15.953 -11.877 -21.074 1.00 82.25 90 ILE A N 1
ATOM 759 C CA . ILE A 1 90 ? 17.361 -11.547 -21.339 1.00 82.25 90 ILE A CA 1
ATOM 760 C C . ILE A 1 90 ? 18.132 -12.811 -21.736 1.00 82.25 90 ILE A C 1
ATOM 762 O O . ILE A 1 90 ? 18.840 -12.807 -22.740 1.00 82.25 90 ILE A O 1
ATOM 766 N N . GLY A 1 91 ? 17.951 -13.916 -21.004 1.00 80.69 91 GLY A N 1
ATOM 767 C CA . GLY A 1 91 ? 18.625 -15.181 -21.302 1.00 80.69 91 GLY A CA 1
ATOM 768 C C . GLY A 1 91 ? 18.273 -15.760 -22.677 1.00 80.69 91 GLY A C 1
ATOM 769 O O . GLY A 1 91 ? 19.152 -16.292 -23.354 1.00 80.69 91 GLY A O 1
ATOM 770 N N . LYS A 1 92 ? 17.016 -15.631 -23.125 1.00 84.69 92 LYS A N 1
ATOM 771 C CA . LYS A 1 92 ? 16.612 -16.023 -24.486 1.00 84.69 92 LYS A CA 1
ATOM 772 C C . LYS A 1 92 ? 17.266 -15.138 -25.544 1.00 84.69 92 LYS A C 1
ATOM 774 O O . LYS A 1 92 ? 17.876 -15.668 -26.464 1.00 84.69 92 LYS A O 1
ATOM 779 N N . ALA A 1 93 ? 17.199 -13.818 -25.375 1.00 81.75 93 ALA A N 1
ATOM 780 C CA . ALA A 1 93 ? 17.770 -12.868 -26.327 1.00 81.75 93 ALA A CA 1
ATOM 781 C C . ALA A 1 93 ? 19.297 -13.021 -26.467 1.00 81.75 93 ALA A C 1
ATOM 783 O O . ALA A 1 93 ? 19.823 -13.017 -27.577 1.00 81.75 93 ALA A O 1
ATOM 784 N N . GLU A 1 94 ? 20.023 -13.204 -25.358 1.00 78.62 94 GLU A N 1
ATOM 785 C CA . GLU A 1 94 ? 21.472 -13.449 -25.388 1.00 78.62 94 GLU A CA 1
ATOM 786 C C . GLU A 1 94 ? 21.838 -14.822 -25.969 1.00 78.62 94 GLU A C 1
ATOM 788 O O . GLU A 1 94 ? 22.897 -14.961 -26.583 1.00 78.62 94 GLU A O 1
ATOM 793 N N . GLY A 1 95 ? 20.992 -15.836 -25.769 1.00 72.62 95 GLY A N 1
ATOM 794 C CA . GLY A 1 95 ? 21.172 -17.168 -26.346 1.00 72.62 95 GLY A CA 1
ATOM 795 C C . GLY A 1 95 ? 20.969 -17.185 -27.862 1.00 72.62 95 GLY A C 1
ATOM 796 O O . GLY A 1 95 ? 21.765 -17.793 -28.571 1.00 72.62 95 GLY A O 1
ATOM 797 N N . GLU A 1 96 ? 19.955 -16.473 -28.356 1.00 67.50 96 GLU A N 1
ATOM 798 C CA . GLU A 1 96 ? 19.672 -16.308 -29.789 1.00 67.50 96 GLU A CA 1
ATOM 799 C C . GLU A 1 96 ? 20.754 -15.484 -30.501 1.00 67.50 96 GLU A C 1
ATOM 801 O O . GLU A 1 96 ? 21.138 -15.811 -31.616 1.00 67.50 96 GLU A O 1
ATOM 806 N N . HIS A 1 97 ? 21.315 -14.462 -29.845 1.00 58.91 97 HIS A N 1
ATOM 807 C CA . HIS A 1 97 ? 22.426 -13.674 -30.397 1.00 58.91 97 HIS A CA 1
ATOM 808 C C . HIS A 1 97 ? 23.768 -14.424 -30.472 1.00 58.91 97 HIS A C 1
ATOM 810 O O . HIS A 1 97 ? 24.698 -13.934 -31.115 1.00 58.91 97 HIS A O 1
ATOM 816 N N . LYS A 1 98 ? 23.902 -15.560 -29.775 1.00 56.84 98 LYS A N 1
ATOM 817 C CA . LYS A 1 98 ? 25.129 -16.373 -29.716 1.00 56.84 98 LYS A CA 1
ATOM 818 C C . LYS A 1 98 ? 25.064 -17.655 -30.563 1.00 56.84 98 LYS A C 1
ATOM 820 O O . LYS A 1 98 ? 26.031 -18.418 -30.525 1.00 56.84 98 LYS A O 1
ATOM 825 N N . GLN A 1 99 ? 23.965 -17.898 -31.283 1.00 50.16 99 GLN A N 1
ATOM 826 C CA . GLN A 1 99 ? 23.834 -18.962 -32.293 1.00 50.16 99 GLN A CA 1
ATOM 827 C C . GLN A 1 99 ? 24.166 -18.442 -33.691 1.00 50.16 99 GLN A C 1
ATOM 829 O O . GLN A 1 99 ? 24.723 -19.247 -34.469 1.00 50.16 99 GLN A O 1
#

Organism: NCBI:txid1359164

Radius of gyration: 16.93 Å; chains: 1; bounding box: 40×35×44 Å

pLDDT: mean 80.82, std 11.57, range [46.94, 92.94]

Foldseek 3Di:
DPPDCDLVNLLVVLLCCLVPVVVVCVVCVVVQVPPVLVSVVVNVVRHDPVCVVVSVVSCPVRDDPVSVCSSVVVNVVVVVVVVVVVVVVVVVVVVVVVD

Secondary structure (DSSP, 8-state):
--TT--HHHHHHHHHHHHHH-HHHHHHHHHTTSHHHHHHHHHHHHHS-GGGHHHHHHHHHHHS-HHHHHHHHHHHHHHHHHHHHHHHHHHHHHHHHTT-

Sequence (99 aa):
MMQHIHMQDMIKLWEKFLTEFKHIIILDKEKGYIYLRSFLWYTDTKLSKHKQPELVEVLDTHLLPQDKDTIMKTIADTYRDKGKVQGIEIGKAEGEHKQ